Protein AF-A0A6A3AD98-F1 (afdb_monomer_lite)

Secondary structure (DSSP, 8-state):
---SSSSS-HHHHHHHHHHHHHHHHHHHHHHHHH-S-HHHHHHHHHHHHHHTTHHHHHH-STTS-HHHHHHHTTSHHHHHHHHHHHHHHHHHTT----TTTTTSBSSSSBHHHHHHHHHHHHHHHHHHHHHHHT-

Radius of gyration: 16.16 Å; chains: 1; bounding box: 40×38×44 Å

Organism: Hibiscus syriacus (NCBI:txid106335)

InterPro domains:
  IPR026082 ABC transporter A [PTHR19229] (4-134)

Sequence (135 aa):
MDNLFKYSDKTVVFVYFFVFGLSAIMLSFLISTFFTRAKTAVAVGTLSFLGAFFPYYTVNDEAVAMLLKVIASFLSPTAFALGSINFADYERAHVGLRWSNIWRGSSGVNFLVCLLMMLFDTLVYCVVGLYLDKS

Structure (mmCIF, N/CA/C/O backbone):
data_AF-A0A6A3AD98-F1
#
_entry.id   AF-A0A6A3AD98-F1
#
loop_
_atom_site.group_PDB
_atom_site.id
_atom_site.type_symbol
_atom_site.label_atom_id
_atom_site.label_alt_id
_atom_site.label_comp_id
_atom_site.label_asym_id
_atom_site.label_entity_id
_atom_site.label_seq_id
_atom_site.pdbx_PDB_ins_code
_atom_site.Cartn_x
_atom_site.Cartn_y
_atom_site.Cartn_z
_atom_site.occupancy
_atom_site.B_iso_or_equiv
_atom_site.auth_seq_id
_atom_site.auth_comp_id
_atom_site.auth_asym_id
_atom_site.auth_atom_id
_atom_site.pdbx_PDB_model_num
ATOM 1 N N . MET A 1 1 ? 9.988 23.366 -14.349 1.00 43.44 1 MET A N 1
ATOM 2 C CA . MET A 1 1 ? 9.257 22.651 -13.284 1.00 43.44 1 MET A CA 1
ATOM 3 C C . MET A 1 1 ? 9.374 21.175 -13.594 1.00 43.44 1 MET A C 1
ATOM 5 O O . MET A 1 1 ? 8.686 20.702 -14.491 1.00 43.44 1 MET A O 1
ATOM 9 N N . ASP A 1 2 ? 10.303 20.479 -12.948 1.00 59.94 2 ASP A N 1
ATOM 10 C CA . ASP A 1 2 ? 10.409 19.030 -13.099 1.00 59.94 2 ASP A CA 1
ATOM 11 C C . ASP A 1 2 ? 9.271 18.373 -12.319 1.00 59.94 2 ASP A C 1
ATOM 13 O O . ASP A 1 2 ? 9.109 18.593 -11.120 1.00 59.94 2 ASP A O 1
ATOM 17 N N . ASN A 1 3 ? 8.427 17.618 -13.021 1.00 70.00 3 ASN A N 1
ATOM 18 C CA . ASN A 1 3 ? 7.396 16.814 -12.379 1.00 70.00 3 ASN A CA 1
ATOM 19 C C . ASN A 1 3 ? 8.082 15.654 -11.649 1.00 70.00 3 ASN A C 1
ATOM 21 O O . ASN A 1 3 ? 8.832 14.911 -12.277 1.00 70.00 3 ASN A O 1
ATOM 25 N N . LEU A 1 4 ? 7.794 15.480 -10.353 1.00 71.38 4 LEU A N 1
ATOM 26 C CA . LEU A 1 4 ? 8.322 14.373 -9.538 1.00 71.38 4 LEU A CA 1
ATOM 27 C C . LEU A 1 4 ? 7.961 12.994 -10.128 1.00 71.38 4 LEU A C 1
ATOM 29 O O . LEU A 1 4 ? 8.717 12.041 -9.990 1.00 71.38 4 LEU A O 1
ATOM 33 N N . PHE A 1 5 ? 6.815 12.918 -10.812 1.00 76.94 5 PHE A N 1
ATOM 34 C CA . PHE A 1 5 ? 6.326 11.756 -11.554 1.00 76.94 5 PHE A CA 1
ATOM 35 C C . PHE A 1 5 ? 6.207 12.141 -13.031 1.00 76.94 5 PHE A C 1
ATOM 37 O O . PHE A 1 5 ? 5.143 12.553 -13.503 1.00 76.94 5 PHE A O 1
ATOM 44 N N . LYS A 1 6 ? 7.331 12.118 -13.742 1.00 80.25 6 LYS A N 1
ATOM 45 C CA . LYS A 1 6 ? 7.427 12.519 -15.148 1.00 80.25 6 LYS A CA 1
ATOM 46 C C . LYS A 1 6 ? 7.014 11.386 -16.086 1.00 80.25 6 LYS A C 1
ATOM 48 O O . LYS A 1 6 ? 6.401 11.664 -17.114 1.00 80.25 6 LYS A O 1
ATOM 53 N N . TYR A 1 7 ? 7.336 10.146 -15.729 1.00 84.75 7 TYR A N 1
ATOM 54 C CA . TYR A 1 7 ? 7.112 8.967 -16.570 1.00 84.75 7 TYR A CA 1
ATOM 55 C C . TYR A 1 7 ? 5.945 8.096 -16.085 1.00 84.75 7 TYR A C 1
ATOM 57 O O . TYR A 1 7 ? 5.383 7.326 -16.861 1.00 84.75 7 TYR A O 1
ATOM 65 N N . SER A 1 8 ? 5.561 8.220 -14.814 1.00 87.12 8 SER A N 1
ATOM 66 C CA . SER A 1 8 ? 4.493 7.415 -14.212 1.00 87.12 8 SER A CA 1
ATOM 67 C C . SER A 1 8 ? 3.074 7.901 -14.551 1.00 87.12 8 SER A C 1
ATOM 69 O O . SER A 1 8 ? 2.781 9.099 -14.553 1.00 87.12 8 SER A O 1
ATOM 71 N N . ASP A 1 9 ? 2.156 6.953 -14.770 1.00 90.00 9 ASP A N 1
ATOM 72 C CA . ASP A 1 9 ? 0.734 7.230 -14.988 1.00 90.00 9 ASP A CA 1
ATOM 73 C C . ASP A 1 9 ? 0.092 7.739 -13.684 1.00 90.00 9 ASP A C 1
ATOM 75 O O . ASP A 1 9 ? -0.001 7.026 -12.681 1.00 90.00 9 ASP A O 1
ATOM 79 N N . LYS A 1 10 ? -0.416 8.978 -13.707 1.00 87.94 10 LYS A N 1
ATOM 80 C CA . LYS A 1 10 ? -0.980 9.664 -12.525 1.00 87.94 10 LYS A CA 1
ATOM 81 C C . LYS A 1 10 ? -2.116 8.891 -11.852 1.00 87.94 10 LYS A C 1
ATOM 83 O O . LYS A 1 10 ? -2.297 8.999 -10.643 1.00 87.94 10 LYS A O 1
ATOM 88 N N . THR A 1 11 ? -2.877 8.112 -12.619 1.00 90.81 11 THR A N 1
ATOM 89 C CA . THR A 1 11 ? -3.966 7.281 -12.092 1.00 90.81 11 THR A CA 1
ATOM 90 C C . THR A 1 11 ? -3.443 6.136 -11.230 1.00 90.81 11 THR A C 1
ATOM 92 O O . THR A 1 11 ? -4.025 5.869 -10.184 1.00 90.81 11 THR A O 1
ATOM 95 N N . VAL A 1 12 ? -2.326 5.501 -11.607 1.00 89.62 12 VAL A N 1
ATOM 96 C CA . VAL A 1 12 ? -1.720 4.433 -10.797 1.00 89.62 12 VAL A CA 1
ATOM 97 C C . VAL A 1 12 ? -1.185 5.003 -9.490 1.00 89.62 12 VAL A C 1
ATOM 99 O O . VAL A 1 12 ? -1.431 4.442 -8.425 1.00 89.62 12 VAL A O 1
ATOM 102 N N . VAL A 1 13 ? -0.510 6.155 -9.572 1.00 90.19 13 VAL A N 1
ATOM 103 C CA . VAL A 1 13 ? -0.014 6.885 -8.399 1.00 90.19 13 VAL A CA 1
ATOM 104 C C . VAL A 1 13 ? -1.173 7.213 -7.459 1.00 90.19 13 VAL A C 1
ATOM 106 O O . VAL A 1 13 ? -1.108 6.907 -6.273 1.00 90.19 13 VAL A O 1
ATOM 109 N N . PHE A 1 14 ? -2.267 7.766 -7.985 1.00 91.38 14 PHE A N 1
ATOM 110 C CA . PHE A 1 14 ? -3.445 8.072 -7.180 1.00 91.38 14 PHE A CA 1
ATOM 111 C C . PHE A 1 14 ? -4.011 6.831 -6.479 1.00 91.38 14 PHE A C 1
ATOM 113 O O . PHE A 1 14 ? -4.207 6.867 -5.268 1.00 91.38 14 PHE A O 1
ATOM 120 N N . VAL A 1 15 ? -4.225 5.727 -7.206 1.00 92.75 15 VAL A N 1
ATOM 121 C CA . VAL A 1 15 ? -4.750 4.482 -6.617 1.00 92.75 15 VAL A CA 1
ATOM 122 C C . VAL A 1 15 ? -3.821 3.955 -5.527 1.00 92.75 15 VAL A C 1
ATOM 124 O O . VAL A 1 15 ? -4.294 3.540 -4.474 1.00 92.75 15 VAL A O 1
ATOM 127 N N . TYR A 1 16 ? -2.510 4.016 -5.743 1.00 90.81 16 TYR A N 1
ATOM 128 C CA . TYR A 1 16 ? -1.520 3.564 -4.775 1.00 90.81 16 TYR A CA 1
ATOM 129 C C . TYR A 1 16 ? -1.614 4.313 -3.436 1.00 90.81 16 TYR A C 1
ATOM 131 O O . TYR A 1 16 ? -1.767 3.688 -2.386 1.00 90.81 16 TYR A O 1
ATOM 139 N N . PHE A 1 17 ? -1.603 5.650 -3.470 1.00 91.12 17 PHE A N 1
ATOM 140 C CA . PHE A 1 17 ? -1.756 6.467 -2.261 1.00 91.12 17 PHE A CA 1
ATOM 141 C C . PHE A 1 17 ? -3.158 6.353 -1.649 1.00 91.12 17 PHE A C 1
ATOM 143 O O . PHE A 1 17 ? -3.296 6.362 -0.427 1.00 91.12 17 PHE A O 1
ATOM 150 N N . PHE A 1 18 ? -4.194 6.221 -2.480 1.00 93.88 18 PHE A N 1
ATOM 151 C CA . PHE A 1 18 ? -5.573 6.074 -2.023 1.00 93.88 18 PHE A CA 1
ATOM 152 C C . PHE A 1 18 ? -5.784 4.772 -1.242 1.00 93.88 18 PHE A C 1
ATOM 154 O O . PHE A 1 18 ? -6.330 4.807 -0.142 1.00 93.88 18 PHE A O 1
ATOM 161 N N . VAL A 1 19 ? -5.310 3.637 -1.768 1.00 92.50 19 VAL A N 1
ATOM 162 C CA . VAL A 1 19 ? -5.405 2.333 -1.089 1.00 92.50 19 VAL A CA 1
ATOM 163 C C . VAL A 1 19 ? -4.596 2.339 0.205 1.00 92.50 19 VAL A C 1
ATOM 165 O O . VAL A 1 19 ? -5.086 1.868 1.229 1.00 92.50 19 VAL A O 1
ATOM 168 N N . PHE A 1 20 ? -3.402 2.936 0.198 1.00 90.88 20 PHE A N 1
ATOM 169 C CA . PHE A 1 20 ? -2.614 3.093 1.418 1.00 90.88 20 PHE A CA 1
ATOM 170 C C . PHE A 1 20 ? -3.363 3.905 2.488 1.00 90.88 20 PHE A C 1
ATOM 172 O O . PHE A 1 20 ? -3.478 3.460 3.631 1.00 90.88 20 PHE A O 1
ATOM 179 N N . GLY A 1 21 ? -3.942 5.050 2.111 1.00 90.50 21 GLY A N 1
ATOM 180 C CA . GLY A 1 21 ? -4.756 5.867 3.014 1.00 90.50 21 GLY A CA 1
ATOM 181 C C . GLY A 1 21 ? -5.983 5.121 3.545 1.00 90.50 21 GLY A C 1
ATOM 182 O O . GLY A 1 21 ? -6.273 5.186 4.739 1.00 90.50 21 GLY A O 1
ATOM 183 N N . LEU A 1 22 ? -6.665 4.358 2.688 1.00 92.31 22 LEU A N 1
ATOM 184 C CA . LEU A 1 22 ? -7.808 3.538 3.084 1.00 92.31 22 LEU A CA 1
ATOM 185 C C . LEU A 1 22 ? -7.406 2.464 4.106 1.00 92.31 22 LEU A C 1
ATOM 187 O O . LEU A 1 22 ? -8.088 2.310 5.120 1.00 92.31 22 LEU A O 1
ATOM 191 N N . SER A 1 23 ? -6.271 1.789 3.898 1.00 91.31 23 SER A N 1
ATOM 192 C CA . SER A 1 23 ? -5.741 0.810 4.855 1.00 91.31 23 SER A CA 1
ATOM 193 C C . SER A 1 23 ? -5.447 1.445 6.219 1.00 91.31 23 SER A C 1
ATOM 195 O O . SER A 1 23 ? -5.780 0.867 7.252 1.00 91.31 23 SER A O 1
ATOM 197 N N . ALA A 1 24 ? -4.894 2.665 6.237 1.00 88.12 24 ALA A N 1
ATOM 198 C CA . ALA A 1 24 ? -4.534 3.369 7.461 1.00 88.12 24 ALA A CA 1
ATOM 199 C C . ALA A 1 24 ? -5.780 3.790 8.255 1.00 88.12 24 ALA A C 1
ATOM 201 O O . ALA A 1 24 ? -5.803 3.690 9.485 1.00 88.12 24 ALA A O 1
ATOM 202 N N . ILE A 1 25 ? -6.842 4.206 7.556 1.00 89.69 25 ILE A N 1
ATOM 203 C CA . ILE A 1 25 ? -8.146 4.494 8.167 1.00 89.69 25 ILE A CA 1
ATOM 204 C C . ILE A 1 25 ? -8.743 3.215 8.766 1.00 89.69 25 ILE A C 1
ATOM 206 O O . ILE A 1 25 ? -9.183 3.241 9.914 1.00 89.69 25 ILE A O 1
ATOM 210 N N . MET A 1 26 ? -8.715 2.091 8.041 1.00 89.88 26 MET A N 1
ATOM 211 C CA . MET A 1 26 ? -9.254 0.819 8.545 1.00 89.88 26 MET A CA 1
ATOM 212 C C . MET A 1 26 ? -8.445 0.260 9.716 1.00 89.88 26 MET A C 1
ATOM 214 O O . MET A 1 26 ? -9.031 -0.252 10.666 1.00 89.88 26 MET A O 1
ATOM 218 N N . LEU A 1 27 ? -7.120 0.416 9.707 1.00 87.12 27 LEU A N 1
ATOM 219 C CA . LEU A 1 27 ? -6.271 0.082 10.851 1.00 87.12 27 LEU A CA 1
ATOM 220 C C . LEU A 1 27 ? -6.630 0.943 12.070 1.00 87.12 27 LEU A C 1
ATOM 222 O O . LEU A 1 27 ? -6.733 0.437 13.183 1.00 87.12 27 LEU A O 1
ATOM 226 N N . SER A 1 28 ? -6.860 2.241 11.861 1.00 86.62 28 SER A N 1
ATOM 227 C 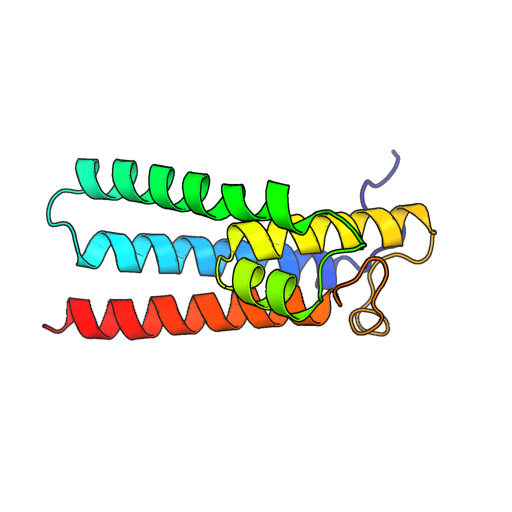CA . SER A 1 28 ? -7.264 3.161 12.931 1.00 86.62 28 SER A CA 1
ATOM 228 C C . SER A 1 28 ? -8.638 2.797 13.499 1.00 86.62 28 SER A C 1
ATOM 230 O O . SER A 1 28 ? -8.821 2.817 14.716 1.00 86.62 28 SER A O 1
ATOM 232 N N . PHE A 1 29 ? -9.583 2.415 12.634 1.00 86.88 29 PHE A N 1
ATOM 233 C CA . PHE A 1 29 ? -10.892 1.899 13.032 1.00 86.88 29 PHE A CA 1
ATOM 234 C C . PHE A 1 29 ? -10.757 0.614 13.858 1.00 86.88 29 PHE A C 1
ATOM 236 O O . PHE A 1 29 ? -11.265 0.565 14.974 1.00 86.88 29 PHE A O 1
ATOM 243 N N . LEU A 1 30 ? -9.994 -0.369 13.370 1.00 87.25 30 LEU A N 1
ATOM 244 C CA . LEU A 1 30 ? -9.718 -1.620 14.079 1.00 87.25 30 LEU A CA 1
ATOM 245 C C . LEU A 1 30 ? -9.110 -1.372 15.466 1.00 87.25 30 LEU A C 1
ATOM 247 O O . LEU A 1 30 ? -9.513 -1.985 16.445 1.00 87.25 30 LEU A O 1
ATOM 251 N N . ILE A 1 31 ? -8.140 -0.465 15.585 1.00 86.56 31 ILE A N 1
ATOM 252 C CA . ILE A 1 31 ? -7.540 -0.150 16.888 1.00 86.56 31 ILE A CA 1
ATOM 253 C C . ILE A 1 31 ? -8.570 0.528 17.796 1.00 86.56 31 ILE A C 1
ATOM 255 O O . ILE A 1 31 ? -8.632 0.224 18.986 1.00 86.56 31 ILE A O 1
ATOM 259 N N . SER A 1 32 ? -9.423 1.396 17.250 1.00 86.12 32 SER A N 1
ATOM 260 C CA . SER A 1 32 ? -10.484 2.044 18.020 1.00 86.12 32 SER A CA 1
ATOM 261 C C . SER A 1 32 ? -11.487 1.051 18.619 1.00 86.12 32 SER A C 1
ATOM 263 O O . SER A 1 32 ? -11.990 1.329 19.704 1.00 86.12 32 SER A O 1
ATOM 265 N N . THR A 1 33 ? -11.759 -0.097 17.984 1.00 87.12 33 THR A N 1
ATOM 266 C CA . THR A 1 33 ? -12.698 -1.097 18.536 1.00 87.12 33 THR A CA 1
ATOM 267 C C . THR A 1 33 ? -12.139 -1.823 19.764 1.00 87.12 33 THR A C 1
ATOM 269 O O . THR A 1 33 ? -12.904 -2.307 20.590 1.00 87.12 33 T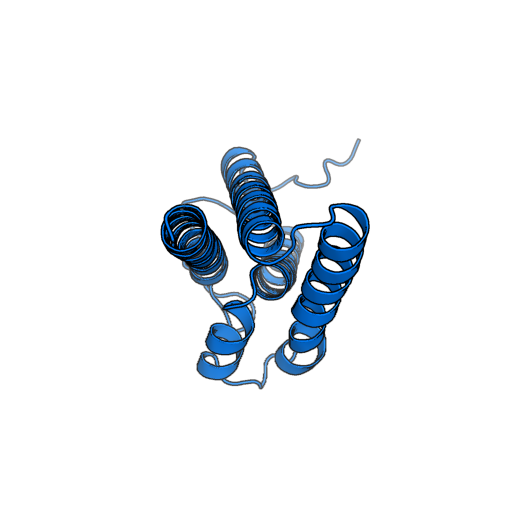HR A O 1
ATOM 272 N N . PHE A 1 34 ? -10.814 -1.872 19.945 1.00 82.31 34 PHE A N 1
ATOM 273 C CA . PHE A 1 34 ? -10.187 -2.490 21.124 1.00 82.31 34 PHE A CA 1
ATOM 274 C C . PHE A 1 34 ? -10.073 -1.554 22.336 1.00 82.31 34 PHE A C 1
ATOM 276 O O . PHE A 1 34 ? -9.891 -2.022 23.461 1.00 82.31 34 PHE A O 1
ATOM 283 N N . PHE A 1 35 ? -10.139 -0.234 22.134 1.00 83.25 35 PHE A N 1
ATOM 284 C CA . PHE A 1 35 ? -9.863 0.746 23.184 1.00 83.25 35 PHE A CA 1
ATOM 285 C C . PHE A 1 35 ? -11.043 1.692 23.406 1.00 83.25 35 PHE A C 1
ATOM 287 O O . PHE A 1 35 ? -11.387 2.509 22.562 1.00 83.25 35 PHE A O 1
ATOM 294 N N . THR A 1 36 ? -11.572 1.704 24.629 1.00 75.94 36 THR A N 1
ATOM 295 C CA . THR A 1 36 ? -12.632 2.638 25.054 1.00 75.94 36 THR A CA 1
ATOM 296 C C . THR A 1 36 ? -12.160 4.087 25.208 1.00 75.94 36 THR A C 1
ATOM 298 O O . THR A 1 36 ? -12.970 5.013 25.255 1.00 75.94 36 THR A O 1
ATOM 301 N N . ARG A 1 37 ? -10.846 4.322 25.320 1.00 81.06 37 ARG A N 1
ATOM 302 C CA . ARG A 1 37 ? -10.258 5.659 25.482 1.00 81.06 37 ARG A CA 1
ATOM 303 C C . ARG A 1 37 ? -9.538 6.079 24.199 1.00 81.06 37 ARG A C 1
ATOM 305 O O . ARG A 1 37 ? -8.502 5.524 23.847 1.00 81.06 37 ARG A O 1
ATOM 312 N N . ALA A 1 38 ? -10.004 7.157 23.567 1.00 80.81 38 ALA A N 1
ATOM 313 C CA . ALA A 1 38 ? -9.400 7.688 22.338 1.00 80.81 38 ALA A CA 1
ATOM 314 C C . ALA A 1 38 ? -7.896 8.010 22.477 1.00 80.81 38 ALA A C 1
ATOM 316 O O . ALA A 1 38 ? -7.111 7.725 21.580 1.00 80.81 38 ALA A O 1
ATOM 317 N N . LYS A 1 39 ? -7.463 8.548 23.629 1.00 81.44 39 LYS A N 1
ATOM 318 C CA . LYS A 1 39 ? -6.047 8.891 23.867 1.00 81.44 39 LYS A CA 1
ATOM 319 C C . LYS A 1 39 ? -5.119 7.671 23.819 1.00 81.44 39 LYS A C 1
ATOM 321 O O . LYS A 1 39 ? -4.012 7.783 23.304 1.00 81.44 39 LYS A O 1
ATOM 326 N N . THR A 1 40 ? -5.556 6.517 24.331 1.00 82.88 40 THR A N 1
ATOM 327 C CA . THR A 1 40 ? -4.760 5.280 24.268 1.00 82.88 40 THR A CA 1
ATOM 328 C C . THR A 1 40 ? -4.805 4.671 22.872 1.00 82.88 40 THR A C 1
ATOM 330 O O . THR A 1 40 ? -3.766 4.246 22.381 1.00 82.88 40 THR A O 1
ATOM 333 N N . ALA A 1 41 ? -5.961 4.710 22.199 1.00 82.06 41 ALA A N 1
ATOM 334 C CA . ALA A 1 41 ? -6.105 4.224 20.825 1.00 82.06 41 ALA A CA 1
ATOM 335 C C . ALA A 1 41 ? -5.162 4.956 19.853 1.00 82.06 41 ALA A C 1
ATOM 337 O O . ALA A 1 41 ? -4.493 4.320 19.047 1.00 82.06 41 ALA A O 1
ATOM 338 N N . VAL A 1 42 ? -5.039 6.282 19.978 1.00 81.62 42 VAL A N 1
ATOM 339 C CA . VAL A 1 42 ? -4.134 7.091 19.141 1.00 81.62 42 VAL A CA 1
ATOM 340 C C . VAL A 1 42 ? -2.662 6.764 19.412 1.00 81.62 42 VAL A C 1
ATOM 342 O O . VAL A 1 42 ? -1.883 6.612 18.469 1.00 81.62 42 VAL A O 1
ATOM 345 N N . ALA A 1 43 ? -2.268 6.626 20.683 1.00 86.19 43 ALA A N 1
ATOM 346 C CA . ALA A 1 43 ? -0.896 6.263 21.040 1.00 86.19 43 ALA A CA 1
ATOM 347 C C . ALA A 1 43 ? -0.522 4.873 20.496 1.00 86.19 43 ALA A C 1
ATOM 349 O O . ALA A 1 43 ? 0.531 4.713 19.879 1.00 86.19 43 ALA A O 1
ATOM 350 N N . VAL A 1 44 ? -1.414 3.891 20.663 1.00 84.38 44 VAL A N 1
ATOM 351 C CA . VAL A 1 44 ? -1.218 2.529 20.152 1.00 84.38 44 VAL A CA 1
ATOM 352 C C . VAL A 1 44 ? -1.239 2.510 18.627 1.00 84.38 44 VAL A C 1
ATOM 354 O O . VAL A 1 44 ? -0.354 1.909 18.040 1.00 84.38 44 VAL A O 1
ATOM 357 N N . GLY A 1 45 ? -2.151 3.231 17.972 1.00 82.75 45 GLY A N 1
ATOM 358 C CA . GLY A 1 45 ? -2.186 3.352 16.511 1.00 82.75 45 GLY A CA 1
ATOM 359 C C . GLY A 1 45 ? -0.897 3.910 15.923 1.00 82.75 45 GLY A C 1
ATOM 360 O O . GLY A 1 45 ? -0.368 3.366 14.955 1.00 82.75 45 GLY A O 1
ATOM 361 N N . THR A 1 46 ? -0.335 4.934 16.564 1.00 82.81 46 THR A N 1
ATOM 362 C CA . THR A 1 46 ? 0.948 5.514 16.152 1.00 82.81 46 THR A CA 1
ATOM 363 C C . THR A 1 46 ? 2.093 4.514 16.334 1.00 82.81 46 THR A C 1
ATOM 365 O O . THR A 1 46 ? 2.907 4.341 15.428 1.00 82.81 46 THR A O 1
ATOM 368 N N . LEU A 1 47 ? 2.141 3.807 17.470 1.00 85.12 47 LEU A N 1
ATOM 369 C CA . LEU A 1 47 ? 3.148 2.772 17.734 1.00 85.12 47 LEU A CA 1
ATOM 370 C C . LEU A 1 47 ? 3.018 1.572 16.789 1.00 85.12 47 LEU A C 1
ATOM 372 O O . LEU A 1 47 ? 4.031 1.079 16.303 1.00 85.12 47 LEU A O 1
ATOM 376 N N . SER A 1 48 ? 1.797 1.126 16.495 1.00 81.94 48 SER A N 1
ATOM 377 C CA . SER A 1 48 ? 1.522 0.053 15.541 1.00 81.94 48 SER A CA 1
ATOM 378 C C . SER A 1 48 ? 1.972 0.436 14.138 1.00 81.94 48 SER A C 1
ATOM 380 O O . SER A 1 48 ? 2.616 -0.375 13.483 1.00 81.94 48 SER A O 1
ATOM 382 N N . PHE A 1 49 ? 1.713 1.668 13.692 1.00 80.38 49 PHE A N 1
ATOM 383 C CA . PHE A 1 49 ? 2.198 2.154 12.400 1.00 80.38 49 PHE A CA 1
ATOM 384 C C . PHE A 1 49 ? 3.733 2.201 12.343 1.00 80.38 49 PHE A C 1
ATOM 386 O O . PHE A 1 49 ? 4.330 1.752 11.366 1.00 80.38 49 PHE A O 1
ATOM 393 N N . LEU A 1 50 ? 4.380 2.681 13.413 1.00 81.25 50 LEU A N 1
ATOM 394 C CA . LEU A 1 50 ? 5.841 2.738 13.506 1.00 81.25 50 LEU A CA 1
ATOM 395 C C . LEU A 1 50 ? 6.466 1.335 13.519 1.00 81.25 50 LEU A C 1
ATOM 397 O O . LEU A 1 50 ? 7.407 1.056 12.778 1.00 81.25 50 LEU A O 1
ATOM 401 N N . GLY A 1 51 ? 5.915 0.432 14.332 1.00 79.44 51 GLY A N 1
ATOM 402 C CA . GLY A 1 51 ? 6.320 -0.970 14.388 1.00 79.44 51 GLY A CA 1
ATOM 403 C C . GLY A 1 51 ? 6.081 -1.673 13.057 1.00 79.44 51 GLY A C 1
ATOM 404 O O . GLY A 1 51 ? 6.894 -2.490 12.638 1.00 79.44 51 GLY A O 1
ATOM 405 N N . ALA A 1 52 ? 5.029 -1.287 12.339 1.00 77.62 52 ALA A N 1
ATOM 406 C CA . ALA A 1 52 ? 4.735 -1.826 11.028 1.00 77.62 52 ALA A CA 1
ATOM 407 C C . ALA A 1 52 ? 5.665 -1.335 9.914 1.00 77.62 52 ALA A C 1
ATOM 409 O O . ALA A 1 52 ? 5.655 -1.903 8.823 1.00 77.62 52 ALA A O 1
ATOM 410 N N . PHE A 1 53 ? 6.484 -0.319 10.187 1.00 76.31 53 PHE A N 1
ATOM 411 C CA . PHE A 1 53 ? 7.547 0.147 9.304 1.00 76.31 53 PHE A CA 1
ATOM 412 C C . PHE A 1 53 ? 8.884 -0.566 9.565 1.00 76.31 53 PHE A C 1
ATOM 414 O O . PHE A 1 53 ? 9.718 -0.642 8.675 1.00 76.31 53 PHE A O 1
ATOM 421 N N . PHE A 1 54 ? 9.109 -1.138 10.752 1.00 75.81 54 PHE A N 1
ATOM 422 C CA . PHE A 1 54 ? 10.370 -1.822 11.075 1.00 75.81 54 PHE A CA 1
ATOM 423 C C . PHE A 1 54 ? 10.747 -2.977 10.128 1.00 75.81 54 PHE A C 1
ATOM 425 O O . PHE A 1 54 ? 11.918 -3.043 9.744 1.00 75.81 54 PHE A O 1
ATOM 432 N N . PRO A 1 55 ? 9.816 -3.866 9.717 1.00 74.38 55 PRO A N 1
ATOM 433 C CA . PRO A 1 55 ? 10.135 -4.976 8.821 1.00 74.38 55 PRO A CA 1
ATOM 434 C C . PRO A 1 55 ? 10.745 -4.520 7.497 1.00 74.38 55 PRO A C 1
ATOM 436 O O . PRO A 1 55 ? 11.580 -5.223 6.939 1.00 74.38 55 PRO A O 1
ATOM 439 N N . TYR A 1 56 ? 10.413 -3.319 7.018 1.00 71.44 56 TYR A N 1
ATOM 440 C CA . TYR A 1 56 ? 11.027 -2.756 5.819 1.00 71.44 56 TYR A CA 1
ATOM 441 C C . TYR A 1 56 ? 12.562 -2.744 5.880 1.00 71.44 56 TYR A C 1
ATOM 443 O O . TYR A 1 56 ? 13.196 -3.091 4.887 1.00 71.44 56 TYR A O 1
ATOM 451 N N . TYR A 1 57 ? 13.171 -2.419 7.026 1.00 73.06 57 TYR A N 1
ATOM 452 C CA . TYR A 1 57 ? 14.634 -2.381 7.155 1.00 73.06 57 TYR A CA 1
ATOM 453 C C . TYR A 1 57 ? 15.290 -3.758 7.022 1.00 73.06 57 TYR A C 1
ATOM 455 O O . TYR A 1 57 ? 16.450 -3.838 6.628 1.00 73.06 57 TYR A O 1
ATOM 463 N N . THR A 1 58 ? 14.569 -4.836 7.335 1.00 69.06 58 THR A N 1
ATOM 464 C CA . THR A 1 58 ? 15.103 -6.202 7.258 1.00 69.06 58 THR A CA 1
ATOM 465 C C . THR A 1 58 ? 14.853 -6.854 5.903 1.00 69.06 58 THR A C 1
ATOM 467 O O . THR A 1 58 ? 15.644 -7.696 5.488 1.00 69.06 58 THR A O 1
ATOM 470 N N . VAL A 1 59 ? 13.785 -6.468 5.194 1.00 70.50 59 VAL A N 1
ATOM 471 C CA . VAL A 1 59 ? 13.420 -7.059 3.894 1.00 70.50 59 VAL A CA 1
ATOM 472 C C . VAL A 1 59 ? 13.763 -6.188 2.682 1.00 70.50 59 VAL A C 1
ATOM 474 O O . VAL A 1 59 ? 13.432 -6.558 1.557 1.00 70.50 59 VAL A O 1
ATOM 477 N N . ASN A 1 60 ? 14.418 -5.044 2.897 1.00 67.44 60 ASN A N 1
ATOM 478 C CA . ASN A 1 60 ? 14.851 -4.139 1.831 1.00 67.44 60 ASN A CA 1
ATOM 479 C C . ASN A 1 60 ? 15.829 -4.794 0.849 1.00 67.44 60 ASN A C 1
ATOM 481 O O . ASN A 1 60 ? 15.806 -4.494 -0.339 1.00 67.44 60 ASN A O 1
ATOM 485 N N . ASP A 1 61 ? 16.671 -5.691 1.358 1.00 71.56 61 ASP A N 1
ATOM 486 C CA . ASP A 1 61 ? 17.765 -6.287 0.605 1.00 71.56 61 ASP A CA 1
ATOM 487 C C . ASP A 1 61 ? 17.242 -7.155 -0.556 1.00 71.56 61 ASP A C 1
ATOM 489 O O . ASP A 1 61 ? 16.272 -7.917 -0.430 1.00 71.56 61 ASP A O 1
ATOM 493 N N . GLU A 1 62 ? 17.866 -7.032 -1.726 1.00 64.69 62 GLU A N 1
ATOM 494 C CA . GLU A 1 62 ? 17.497 -7.770 -2.936 1.00 64.69 62 GLU A CA 1
ATOM 495 C C . GLU A 1 62 ? 17.676 -9.282 -2.760 1.00 64.69 62 GLU A C 1
ATOM 497 O O . GLU A 1 62 ? 16.898 -10.052 -3.326 1.00 64.69 62 GLU A O 1
ATOM 502 N N . ALA A 1 63 ? 18.619 -9.701 -1.907 1.00 64.06 63 ALA A N 1
ATOM 503 C CA . ALA A 1 63 ? 18.909 -11.105 -1.618 1.00 64.06 63 ALA A CA 1
ATOM 504 C C . ALA A 1 63 ? 17.823 -11.816 -0.783 1.00 64.06 63 ALA A C 1
ATOM 506 O O . ALA A 1 63 ? 17.830 -13.044 -0.667 1.00 64.06 63 ALA A O 1
ATOM 507 N N . VAL A 1 64 ? 16.884 -11.073 -0.186 1.00 68.31 64 VAL A N 1
ATOM 508 C CA . VAL A 1 64 ? 15.835 -11.646 0.667 1.00 68.31 64 VAL A CA 1
ATOM 509 C C . VAL A 1 64 ? 14.755 -12.316 -0.183 1.00 68.31 64 VAL A C 1
ATOM 511 O O . VAL A 1 64 ? 14.221 -11.731 -1.127 1.00 68.31 64 VAL A O 1
ATOM 514 N N . ALA A 1 65 ? 14.392 -13.547 0.189 1.00 70.12 65 ALA A N 1
ATOM 515 C CA . ALA A 1 65 ? 13.392 -14.339 -0.516 1.00 70.12 65 ALA A CA 1
ATOM 516 C C . ALA A 1 65 ? 12.051 -13.596 -0.652 1.00 70.12 65 ALA A C 1
ATOM 518 O O . ALA A 1 65 ? 11.543 -13.014 0.310 1.00 70.12 65 ALA A O 1
ATOM 519 N N . MET A 1 66 ? 11.429 -13.702 -1.831 1.00 66.31 66 MET A N 1
ATOM 520 C CA . MET A 1 66 ? 10.133 -13.080 -2.135 1.00 66.31 66 MET A CA 1
ATOM 521 C C . MET A 1 66 ? 9.059 -13.433 -1.095 1.00 66.31 66 MET A C 1
ATOM 523 O O . MET A 1 66 ? 8.253 -12.583 -0.737 1.00 66.31 66 MET A O 1
ATOM 527 N N . LEU A 1 67 ? 9.092 -14.651 -0.542 1.00 64.19 67 LEU A N 1
ATOM 528 C CA . LEU A 1 67 ? 8.178 -15.082 0.516 1.00 64.19 67 LEU A CA 1
ATOM 529 C C . LEU A 1 67 ? 8.309 -14.230 1.792 1.00 64.19 67 LEU A C 1
ATOM 531 O O . LEU A 1 67 ? 7.297 -13.819 2.349 1.00 64.19 67 LEU A O 1
ATOM 535 N N . LEU A 1 68 ? 9.534 -13.913 2.234 1.00 66.56 68 LEU A N 1
ATOM 536 C CA . LEU A 1 68 ? 9.749 -13.044 3.399 1.00 66.56 68 LEU A CA 1
ATOM 537 C C . LEU A 1 68 ? 9.268 -11.619 3.119 1.00 66.56 68 LEU A C 1
ATOM 539 O O . LEU A 1 68 ? 8.664 -11.000 3.991 1.00 66.56 68 LEU A O 1
ATOM 543 N N . LYS A 1 69 ? 9.480 -11.120 1.896 1.00 69.31 69 LYS A N 1
ATOM 544 C CA . LYS A 1 69 ? 8.982 -9.802 1.483 1.00 69.31 69 LYS A CA 1
ATOM 545 C C . LYS A 1 69 ? 7.451 -9.759 1.465 1.00 69.31 69 LYS A C 1
ATOM 547 O O . LYS A 1 69 ? 6.873 -8.765 1.894 1.00 69.31 69 LYS A O 1
ATOM 552 N N . VAL A 1 70 ? 6.790 -10.839 1.039 1.00 65.94 70 VAL A N 1
ATOM 553 C CA . VAL A 1 70 ? 5.322 -10.976 1.068 1.00 65.94 70 VAL A CA 1
ATOM 554 C C . VAL A 1 70 ? 4.797 -11.037 2.503 1.00 65.94 70 VAL A C 1
ATOM 556 O O . VAL A 1 70 ? 3.851 -10.325 2.825 1.00 65.94 70 VAL A O 1
ATOM 559 N N . ILE A 1 71 ? 5.436 -11.814 3.384 1.00 68.75 71 ILE A N 1
ATOM 560 C CA . ILE A 1 71 ? 5.049 -11.899 4.803 1.00 68.75 71 ILE A CA 1
ATOM 561 C C . ILE A 1 71 ? 5.229 -10.541 5.494 1.00 68.75 71 ILE A C 1
ATOM 563 O O . ILE A 1 71 ? 4.342 -10.093 6.212 1.00 68.75 71 ILE A O 1
ATOM 567 N N . ALA A 1 72 ? 6.339 -9.847 5.237 1.00 69.38 72 ALA A N 1
ATOM 568 C CA . ALA A 1 72 ? 6.566 -8.503 5.762 1.00 69.38 72 ALA A CA 1
ATOM 569 C C . ALA A 1 72 ? 5.586 -7.470 5.174 1.00 69.38 72 ALA A C 1
ATOM 571 O O . ALA A 1 72 ? 5.214 -6.519 5.855 1.00 69.38 72 ALA A O 1
ATOM 572 N N . SER A 1 73 ? 5.114 -7.681 3.941 1.00 67.81 73 SER A N 1
ATOM 573 C CA . SER A 1 73 ? 4.101 -6.838 3.292 1.00 67.81 73 SER A CA 1
ATOM 574 C C . SER A 1 73 ? 2.690 -7.012 3.864 1.00 67.81 73 SER A C 1
ATOM 576 O O . SER A 1 73 ? 1.832 -6.208 3.530 1.00 67.81 73 SER A O 1
ATOM 578 N N . PHE A 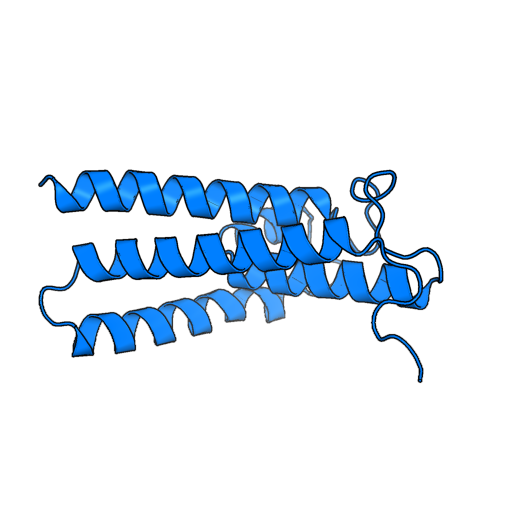1 74 ? 2.442 -7.990 4.747 1.00 65.06 74 PHE A N 1
ATOM 579 C CA . PHE A 1 74 ? 1.183 -8.099 5.514 1.00 65.06 74 PHE A CA 1
ATOM 580 C C . PHE A 1 74 ? 0.948 -6.897 6.445 1.00 65.06 74 PHE A C 1
ATOM 582 O O . PHE A 1 74 ? -0.120 -6.701 7.019 1.00 65.06 74 PHE A O 1
ATOM 589 N N . LEU A 1 75 ? 1.991 -6.097 6.651 1.00 77.50 75 LEU A N 1
ATOM 590 C CA . LEU A 1 75 ? 1.895 -4.789 7.262 1.00 77.50 75 LEU A CA 1
ATOM 591 C C . LEU A 1 75 ? 1.846 -3.747 6.146 1.00 77.50 75 LEU A C 1
ATOM 593 O O . LEU A 1 75 ? 2.869 -3.455 5.517 1.00 77.50 75 LEU A O 1
ATOM 597 N N . SER A 1 76 ? 0.678 -3.133 5.947 1.00 81.69 76 SER A N 1
ATOM 598 C CA . SER A 1 76 ? 0.474 -2.126 4.902 1.00 81.69 76 SER A CA 1
ATOM 599 C C . SER A 1 76 ? 1.544 -1.015 4.838 1.00 81.69 76 SER A C 1
ATOM 601 O O . SER A 1 76 ? 1.888 -0.623 3.719 1.00 81.69 76 SER A O 1
AT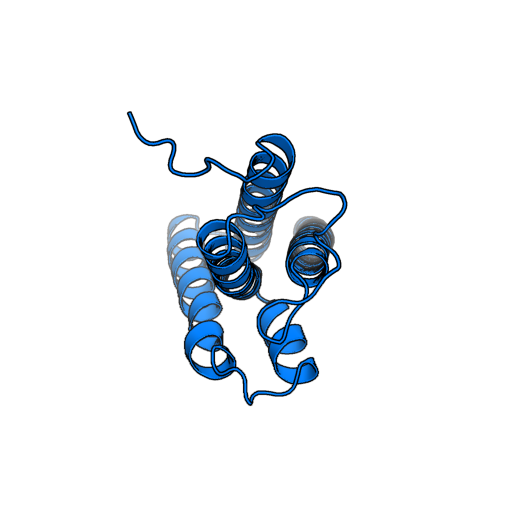OM 603 N N . PRO A 1 77 ? 2.130 -0.513 5.949 1.00 84.00 77 PRO A N 1
ATOM 604 C CA . PRO A 1 77 ? 3.245 0.441 5.894 1.00 84.00 77 PRO A CA 1
ATOM 605 C C . PRO A 1 77 ? 4.531 -0.134 5.282 1.00 84.00 77 PRO A C 1
ATOM 607 O O . PRO A 1 77 ? 5.227 0.571 4.552 1.00 84.00 77 PRO A O 1
ATOM 610 N N . THR A 1 78 ? 4.832 -1.415 5.516 1.00 82.81 78 THR A N 1
ATOM 611 C CA . THR A 1 78 ? 5.969 -2.101 4.880 1.00 82.81 78 THR A CA 1
ATOM 612 C C . THR A 1 78 ? 5.699 -2.354 3.395 1.00 82.81 78 THR A C 1
ATOM 614 O O . THR A 1 78 ? 6.579 -2.100 2.570 1.00 82.81 78 THR A O 1
ATOM 617 N N . ALA A 1 79 ? 4.482 -2.775 3.025 1.00 85.00 79 ALA A N 1
ATOM 618 C CA . ALA A 1 79 ? 4.096 -2.933 1.618 1.00 85.00 79 ALA A CA 1
ATOM 619 C C . ALA A 1 79 ? 4.212 -1.612 0.840 1.00 85.00 79 ALA A C 1
ATOM 621 O O . ALA A 1 79 ? 4.726 -1.592 -0.280 1.00 85.00 79 ALA A O 1
ATOM 622 N N . PHE A 1 80 ? 3.795 -0.503 1.456 1.00 87.38 80 PHE A N 1
ATOM 623 C CA . PHE A 1 80 ? 3.947 0.838 0.896 1.00 87.38 80 PHE A CA 1
ATOM 624 C C . PHE A 1 80 ? 5.420 1.274 0.798 1.00 87.38 80 PHE A C 1
ATOM 626 O O . PHE A 1 80 ? 5.841 1.913 -0.167 1.00 87.38 80 PHE A O 1
ATOM 633 N N . ALA A 1 81 ? 6.260 0.927 1.768 1.00 86.38 81 ALA A N 1
ATOM 634 C CA . ALA A 1 81 ? 7.679 1.260 1.694 1.00 86.38 81 ALA A CA 1
ATOM 635 C C . ALA A 1 81 ? 8.379 0.499 0.545 1.00 86.38 81 ALA A C 1
ATOM 637 O O . ALA A 1 81 ? 9.064 1.109 -0.278 1.00 86.38 81 ALA A O 1
ATOM 638 N N . LEU A 1 82 ? 8.124 -0.808 0.411 1.00 83.75 82 LEU A N 1
ATOM 639 C CA . LEU A 1 82 ? 8.649 -1.640 -0.683 1.00 83.75 82 LEU A CA 1
ATOM 640 C C . LEU A 1 82 ? 8.105 -1.225 -2.061 1.00 83.75 82 LEU A C 1
ATOM 642 O O . LEU A 1 82 ? 8.853 -1.171 -3.040 1.00 83.75 82 LEU A O 1
ATOM 646 N N . GLY A 1 83 ? 6.813 -0.896 -2.146 1.00 86.94 83 GLY A N 1
ATOM 647 C CA . GLY A 1 83 ? 6.194 -0.385 -3.369 1.00 86.94 83 GLY A CA 1
ATOM 648 C C . GLY A 1 83 ? 6.810 0.941 -3.820 1.00 86.94 83 GLY A C 1
ATOM 649 O O . GLY A 1 83 ? 7.010 1.143 -5.017 1.00 86.94 83 GLY A O 1
ATOM 650 N N . SER A 1 84 ? 7.191 1.803 -2.872 1.00 87.06 84 SER A N 1
ATOM 651 C CA . SER A 1 84 ? 7.821 3.099 -3.150 1.00 87.06 84 SER A CA 1
ATOM 652 C C . SER A 1 84 ? 9.248 2.969 -3.692 1.00 87.06 84 SER A C 1
ATOM 654 O O . SER A 1 84 ? 9.652 3.787 -4.516 1.00 87.06 84 SER A O 1
ATOM 656 N N . ILE A 1 85 ? 9.998 1.934 -3.296 1.00 84.69 85 ILE A N 1
ATOM 657 C CA . ILE A 1 85 ? 11.309 1.633 -3.901 1.00 84.69 85 ILE A CA 1
ATOM 658 C C . ILE A 1 85 ? 11.134 1.211 -5.348 1.00 84.69 85 ILE A C 1
ATOM 660 O O . ILE A 1 85 ? 11.719 1.831 -6.231 1.00 84.69 85 ILE A O 1
ATOM 664 N N . ASN A 1 86 ? 10.275 0.216 -5.595 1.00 83.94 86 ASN A N 1
ATOM 665 C CA . ASN A 1 86 ? 9.982 -0.222 -6.958 1.00 83.94 86 ASN A 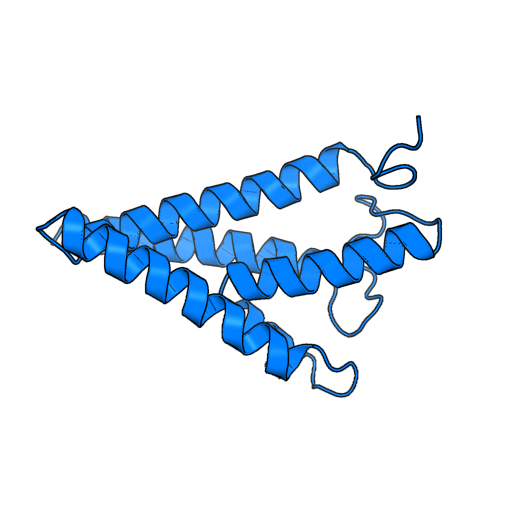CA 1
ATOM 666 C C . ASN A 1 86 ? 9.517 0.964 -7.814 1.00 83.94 86 ASN A C 1
ATOM 668 O O . ASN A 1 86 ? 9.967 1.128 -8.943 1.00 83.94 86 ASN A O 1
ATOM 672 N N . PHE A 1 87 ? 8.653 1.821 -7.264 1.00 85.94 87 PHE A N 1
ATOM 673 C CA . PHE A 1 87 ? 8.222 3.051 -7.917 1.00 85.94 87 PHE A CA 1
ATOM 674 C C . PHE A 1 87 ? 9.407 3.961 -8.282 1.00 85.94 87 PHE A C 1
ATOM 676 O O . PHE A 1 87 ? 9.508 4.407 -9.426 1.00 85.94 87 PHE A O 1
ATOM 683 N N . ALA A 1 88 ? 10.316 4.217 -7.337 1.00 85.25 88 ALA A N 1
ATOM 684 C CA . ALA A 1 88 ? 11.500 5.039 -7.572 1.00 85.25 88 ALA A CA 1
ATOM 685 C C . ALA A 1 88 ? 12.416 4.439 -8.650 1.00 85.25 88 ALA A C 1
ATOM 687 O O . ALA A 1 88 ? 12.949 5.182 -9.474 1.00 85.25 88 ALA A O 1
ATOM 688 N N . ASP A 1 89 ? 12.562 3.117 -8.693 1.00 85.12 89 ASP A N 1
ATOM 689 C CA . ASP A 1 89 ? 13.382 2.436 -9.697 1.00 85.12 89 ASP A CA 1
ATOM 690 C C . ASP A 1 89 ? 12.765 2.519 -11.096 1.00 85.12 89 ASP A C 1
ATOM 692 O O . ASP A 1 89 ? 13.468 2.819 -12.063 1.00 85.12 89 ASP A O 1
ATOM 696 N N . TYR A 1 90 ? 11.441 2.373 -11.209 1.00 85.56 90 TYR A N 1
ATOM 697 C CA . TYR A 1 90 ? 10.721 2.585 -12.469 1.00 85.56 90 TYR A CA 1
ATOM 698 C C . TYR A 1 90 ? 10.876 4.011 -13.004 1.00 85.56 90 TYR A C 1
ATOM 700 O O . TYR A 1 90 ? 11.032 4.210 -14.215 1.00 85.56 90 TYR A O 1
ATOM 708 N N . GLU A 1 91 ? 10.847 5.005 -12.118 1.00 86.44 91 GLU A N 1
ATOM 709 C CA . GLU A 1 91 ? 11.015 6.409 -12.488 1.00 86.44 91 GLU A CA 1
ATOM 710 C C . GLU A 1 91 ? 12.475 6.721 -12.881 1.00 86.44 91 GLU A C 1
ATOM 712 O O . GLU A 1 91 ? 12.711 7.404 -13.883 1.00 86.44 91 GLU A O 1
ATOM 717 N N . ARG A 1 92 ? 13.459 6.152 -12.162 1.00 84.50 92 ARG A N 1
ATOM 718 C CA . ARG A 1 92 ? 14.898 6.240 -12.492 1.00 84.50 92 ARG A CA 1
ATOM 719 C C . ARG A 1 92 ? 15.237 5.585 -13.827 1.00 84.50 92 ARG A C 1
ATOM 721 O O . ARG A 1 92 ? 16.082 6.101 -14.550 1.00 84.50 92 ARG A O 1
ATOM 728 N N . ALA A 1 93 ? 14.565 4.490 -14.171 1.00 84.88 93 ALA A N 1
ATOM 729 C CA . ALA A 1 93 ? 14.738 3.794 -15.443 1.00 84.88 93 ALA A CA 1
ATOM 730 C C . ALA A 1 93 ? 14.059 4.502 -16.635 1.00 84.88 93 ALA A C 1
ATOM 732 O O . ALA A 1 93 ? 14.088 3.977 -17.746 1.00 84.88 93 ALA A O 1
ATOM 733 N N . HIS A 1 94 ? 13.415 5.659 -16.426 1.00 84.31 94 HIS A N 1
ATOM 734 C CA . HIS A 1 94 ? 12.638 6.393 -17.439 1.00 84.31 94 HIS A CA 1
ATOM 735 C C . HIS A 1 94 ? 11.473 5.599 -18.063 1.00 84.31 94 HIS A C 1
ATOM 737 O O . HIS A 1 94 ? 10.923 6.002 -19.087 1.00 84.31 94 HIS A O 1
ATOM 743 N N . VAL A 1 95 ? 11.072 4.484 -17.444 1.00 85.44 95 VAL A N 1
ATOM 744 C CA . VAL A 1 95 ? 9.911 3.684 -17.865 1.00 85.44 95 VAL A CA 1
ATOM 745 C C . VAL A 1 95 ? 8.639 4.234 -17.224 1.00 85.44 95 VAL A C 1
ATOM 747 O O . VAL A 1 95 ? 7.602 4.327 -17.882 1.00 85.44 95 VAL A O 1
ATOM 750 N N . GLY A 1 96 ? 8.738 4.613 -15.946 1.00 84.50 96 GLY A N 1
ATOM 751 C CA . GLY A 1 96 ? 7.609 5.026 -15.128 1.00 84.50 96 GLY A CA 1
ATOM 752 C C . GLY A 1 96 ? 6.661 3.876 -14.794 1.00 84.50 96 GLY A C 1
ATOM 753 O O . GLY A 1 96 ? 6.674 2.795 -15.395 1.00 84.50 96 GLY A O 1
ATOM 754 N N . LEU A 1 97 ? 5.819 4.108 -13.796 1.00 85.88 97 LEU A N 1
ATOM 755 C CA . LEU A 1 97 ? 4.865 3.124 -13.326 1.00 85.88 97 LEU A CA 1
ATOM 756 C C . LEU A 1 97 ? 3.542 3.264 -14.090 1.00 85.88 97 LEU A C 1
ATOM 758 O O . LEU A 1 97 ? 2.864 4.288 -14.013 1.00 85.88 97 LEU A O 1
ATOM 762 N N . ARG A 1 98 ? 3.187 2.229 -14.856 1.00 87.38 98 ARG A N 1
ATOM 763 C CA . ARG A 1 98 ? 2.006 2.191 -15.735 1.00 87.38 98 ARG A CA 1
ATOM 764 C C . ARG A 1 98 ? 1.188 0.941 -15.465 1.00 87.38 98 ARG A C 1
ATOM 766 O O . ARG A 1 98 ? 1.764 -0.099 -15.153 1.00 87.38 98 ARG A O 1
ATOM 773 N N . TRP A 1 99 ? -0.130 0.997 -15.669 1.00 85.88 99 TRP A N 1
ATOM 774 C CA . TRP A 1 99 ? -1.028 -0.161 -15.496 1.00 85.88 99 TRP A CA 1
ATOM 775 C C . TRP A 1 99 ? -0.586 -1.393 -16.295 1.00 85.88 99 TRP A C 1
ATOM 777 O O . TRP A 1 99 ? -0.747 -2.518 -15.840 1.00 85.88 99 TRP A O 1
ATOM 787 N N . SER A 1 100 ? 0.030 -1.181 -17.459 1.00 85.25 100 SER A N 1
ATOM 788 C CA . SER A 1 100 ? 0.561 -2.240 -18.319 1.00 85.25 100 SER A CA 1
ATOM 789 C C . SER A 1 100 ? 1.900 -2.827 -17.855 1.00 85.25 100 SER A C 1
ATOM 791 O O . SER A 1 100 ? 2.482 -3.633 -18.569 1.00 85.25 100 SER A O 1
ATOM 793 N N . ASN A 1 101 ? 2.476 -2.355 -16.749 1.00 84.62 101 ASN A N 1
ATOM 794 C CA . ASN A 1 101 ? 3.808 -2.773 -16.309 1.00 84.62 101 ASN A CA 1
ATOM 795 C C . ASN A 1 101 ? 3.899 -3.043 -14.800 1.00 84.62 101 ASN A C 1
ATOM 797 O O . ASN A 1 101 ? 4.919 -3.537 -14.336 1.00 84.62 101 ASN A O 1
ATOM 801 N N . ILE A 1 102 ? 2.830 -2.793 -14.033 1.00 83.44 102 ILE A N 1
ATOM 802 C CA . ILE A 1 102 ? 2.781 -3.022 -12.575 1.00 83.44 102 ILE A CA 1
ATOM 803 C C . ILE A 1 102 ? 3.038 -4.478 -12.155 1.00 83.44 102 ILE A C 1
ATOM 805 O O . ILE A 1 102 ? 3.357 -4.743 -10.996 1.00 83.44 102 ILE A O 1
ATOM 809 N N . TRP A 1 103 ? 2.882 -5.427 -13.080 1.00 80.31 103 TRP A N 1
ATOM 810 C CA . TRP A 1 103 ? 3.157 -6.842 -12.844 1.00 80.31 103 TRP A CA 1
ATOM 811 C C . TRP A 1 103 ? 4.632 -7.212 -13.007 1.00 80.31 103 TRP A C 1
ATOM 813 O O . TRP A 1 103 ? 5.025 -8.282 -12.547 1.00 80.31 103 TRP A O 1
ATOM 823 N N . ARG A 1 104 ? 5.449 -6.383 -13.671 1.00 74.69 104 ARG A N 1
ATOM 824 C CA . ARG A 1 104 ? 6.882 -6.656 -13.800 1.00 74.69 104 ARG A CA 1
ATOM 825 C C . ARG A 1 104 ? 7.578 -6.307 -12.484 1.00 74.69 104 ARG A C 1
ATOM 827 O O . ARG A 1 104 ? 7.405 -5.214 -11.943 1.00 74.69 104 ARG A O 1
ATOM 834 N N . GLY A 1 105 ? 8.358 -7.244 -11.962 1.00 67.00 105 GLY A N 1
ATOM 835 C CA . GLY A 1 105 ? 9.218 -7.013 -10.805 1.00 67.00 105 GLY A CA 1
ATOM 836 C C . GLY A 1 105 ? 10.481 -6.277 -11.228 1.00 67.00 105 GLY A C 1
ATOM 837 O O . GLY A 1 105 ? 11.069 -6.633 -12.247 1.00 67.00 105 GLY A O 1
ATOM 838 N N . SER A 1 106 ? 10.880 -5.260 -10.463 1.00 64.06 106 SER A N 1
ATOM 839 C CA . SER A 1 106 ? 12.136 -4.529 -10.685 1.00 64.06 106 SER A CA 1
ATOM 840 C C . SER A 1 106 ? 13.189 -4.919 -9.644 1.00 64.06 106 SER A C 1
ATOM 842 O O . SER A 1 106 ? 14.316 -5.217 -10.014 1.00 64.06 106 SER A O 1
ATOM 844 N N . SER A 1 107 ? 12.808 -5.007 -8.361 1.00 61.50 107 SER A N 1
ATOM 845 C CA . SER A 1 107 ? 13.737 -5.297 -7.255 1.00 61.50 107 SER A CA 1
ATOM 846 C C . SER A 1 107 ? 13.137 -6.314 -6.256 1.00 61.50 107 SER A C 1
ATOM 848 O O . SER A 1 107 ? 12.752 -6.026 -5.122 1.00 61.50 107 SER A O 1
ATOM 850 N N . GLY A 1 108 ? 12.950 -7.554 -6.724 1.00 61.88 108 GLY A N 1
ATOM 851 C CA . GLY A 1 108 ? 12.555 -8.709 -5.896 1.00 61.88 108 GLY A CA 1
ATOM 852 C C . GLY A 1 108 ? 11.075 -8.822 -5.483 1.00 61.88 108 GLY A C 1
ATOM 853 O O . GLY A 1 108 ? 10.676 -9.884 -5.007 1.00 61.88 108 GLY A O 1
ATOM 854 N N . VAL A 1 109 ? 10.241 -7.792 -5.688 1.00 67.62 109 VAL A N 1
ATOM 855 C CA . VAL A 1 109 ? 8.771 -7.841 -5.501 1.00 67.62 109 VAL A CA 1
ATOM 856 C C . VAL A 1 109 ? 8.074 -7.080 -6.624 1.00 67.62 109 VAL A C 1
ATOM 858 O O . VAL A 1 109 ? 8.552 -6.038 -7.064 1.00 67.62 109 VAL A O 1
ATOM 861 N N . ASN A 1 110 ? 6.927 -7.583 -7.079 1.00 83.19 110 ASN A N 1
ATOM 862 C CA . ASN A 1 110 ? 6.099 -6.893 -8.066 1.00 83.19 110 ASN A CA 1
ATOM 863 C C . ASN A 1 110 ? 5.298 -5.774 -7.392 1.00 83.19 110 ASN A C 1
ATOM 865 O O . ASN A 1 110 ? 4.673 -6.001 -6.356 1.00 83.19 110 ASN A O 1
ATOM 869 N N . PHE A 1 111 ? 5.212 -4.603 -8.024 1.00 85.94 111 PHE A N 1
ATOM 870 C CA . PHE A 1 111 ? 4.399 -3.496 -7.508 1.00 85.94 111 PHE A CA 1
ATOM 871 C C . PHE A 1 111 ? 2.928 -3.899 -7.307 1.00 85.94 111 PHE A C 1
ATOM 873 O O . PHE A 1 111 ? 2.305 -3.532 -6.311 1.00 85.94 111 PHE A O 1
ATOM 880 N N . LEU A 1 112 ? 2.392 -4.723 -8.215 1.00 86.69 112 LEU A N 1
ATOM 881 C CA . LEU A 1 112 ? 1.049 -5.289 -8.098 1.00 86.69 112 LEU A CA 1
ATOM 882 C C . LEU A 1 112 ? 0.850 -6.077 -6.794 1.00 86.69 112 LEU A C 1
ATOM 884 O O . LEU A 1 112 ? -0.215 -5.984 -6.196 1.00 86.69 112 LEU A O 1
ATOM 888 N N . VAL A 1 113 ? 1.859 -6.827 -6.341 1.00 85.19 113 VAL A N 1
ATOM 889 C CA . VAL A 1 113 ? 1.772 -7.607 -5.097 1.00 85.19 113 VAL A CA 1
ATOM 890 C C . VAL A 1 113 ? 1.666 -6.671 -3.899 1.00 85.19 113 VAL A C 1
ATOM 892 O O . VAL A 1 113 ? 0.797 -6.880 -3.062 1.00 85.19 113 VAL A O 1
ATOM 895 N N . CYS A 1 114 ? 2.461 -5.597 -3.851 1.00 86.75 114 CYS A N 1
ATOM 896 C CA . CYS A 1 114 ? 2.340 -4.579 -2.804 1.00 86.75 114 CYS A CA 1
ATOM 897 C C . CYS A 1 114 ? 0.939 -3.945 -2.795 1.00 86.75 114 CYS A C 1
ATOM 899 O O . CYS A 1 114 ? 0.334 -3.803 -1.737 1.00 86.75 114 CYS A O 1
ATOM 901 N N . LEU A 1 115 ? 0.398 -3.607 -3.970 1.00 89.12 115 LEU A N 1
ATOM 902 C CA . LEU A 1 115 ? -0.929 -2.997 -4.092 1.00 89.12 115 LEU A CA 1
ATOM 903 C C . LEU A 1 115 ? -2.050 -3.946 -3.647 1.00 89.12 115 LEU A C 1
ATOM 905 O O . LEU A 1 115 ? -2.934 -3.539 -2.895 1.00 89.12 115 LEU A O 1
ATOM 909 N N . LEU A 1 116 ? -1.994 -5.212 -4.071 1.00 89.38 116 LEU A N 1
ATOM 910 C CA . LEU A 1 116 ? -2.949 -6.237 -3.650 1.00 89.38 116 LEU A CA 1
ATOM 911 C C . LEU A 1 116 ? -2.861 -6.515 -2.150 1.00 89.38 116 LEU A C 1
ATOM 913 O O . LEU A 1 116 ? -3.897 -6.696 -1.518 1.00 89.38 116 LEU A O 1
ATOM 917 N N . MET A 1 117 ? -1.655 -6.505 -1.581 1.00 87.31 117 MET A N 1
ATOM 918 C CA . MET A 1 117 ? -1.463 -6.747 -0.155 1.00 87.31 117 MET A CA 1
ATOM 919 C C . MET A 1 117 ? -2.087 -5.640 0.696 1.00 87.31 117 MET A C 1
ATOM 921 O O . MET A 1 117 ? -2.856 -5.933 1.600 1.00 87.31 117 MET A O 1
ATOM 925 N N . MET A 1 118 ? -1.877 -4.369 0.338 1.00 90.31 118 MET A N 1
ATOM 926 C CA . MET A 1 118 ? -2.523 -3.252 1.043 1.00 90.31 118 MET A CA 1
ATOM 927 C C . MET A 1 118 ? -4.056 -3.293 0.927 1.00 90.31 118 MET A C 1
ATOM 929 O O . MET A 1 118 ? -4.771 -2.937 1.867 1.00 90.31 118 MET A O 1
ATOM 933 N N . LEU A 1 119 ? -4.582 -3.737 -0.219 1.00 90.94 119 LEU A N 1
ATOM 934 C CA . LEU A 1 119 ? -6.023 -3.915 -0.408 1.00 90.94 119 LEU A CA 1
ATOM 935 C C . LEU A 1 119 ? -6.553 -5.063 0.464 1.00 90.94 119 LEU A C 1
ATOM 937 O O . LEU A 1 119 ? -7.592 -4.918 1.108 1.00 90.94 119 LEU A O 1
ATOM 941 N N . PHE A 1 120 ? -5.818 -6.172 0.532 1.00 89.44 120 PHE A N 1
ATOM 942 C CA . PHE A 1 120 ? -6.131 -7.290 1.413 1.00 89.44 120 PHE A CA 1
ATOM 943 C C . PHE A 1 120 ? -6.117 -6.872 2.889 1.00 89.44 120 PHE A C 1
ATOM 945 O O . PHE A 1 120 ? -7.100 -7.115 3.586 1.00 89.44 120 PHE A O 1
ATOM 952 N N . ASP A 1 121 ? -5.085 -6.156 3.338 1.00 88.25 121 ASP A N 1
ATOM 953 C CA . ASP A 1 121 ? -4.986 -5.622 4.701 1.00 88.25 121 ASP A CA 1
ATOM 954 C C . ASP A 1 121 ? -6.185 -4.731 5.036 1.00 88.25 121 ASP A C 1
ATOM 956 O O . ASP A 1 121 ? -6.803 -4.875 6.088 1.00 88.25 121 ASP A O 1
ATOM 960 N N . THR A 1 122 ? -6.580 -3.861 4.102 1.00 90.44 122 THR A N 1
ATOM 961 C CA . THR A 1 122 ? -7.758 -2.996 4.252 1.00 90.44 122 THR A CA 1
ATOM 962 C C . THR A 1 122 ? -9.027 -3.811 4.510 1.00 90.44 122 THR A C 1
ATOM 964 O O . THR A 1 122 ? -9.798 -3.486 5.415 1.00 90.44 122 THR A O 1
ATOM 967 N N . LEU A 1 123 ? -9.250 -4.875 3.731 1.00 91.56 123 LEU A N 1
ATOM 968 C CA . LEU A 1 123 ? -10.406 -5.757 3.897 1.00 91.56 123 LEU A CA 1
ATOM 969 C C . LEU A 1 123 ? -10.346 -6.513 5.224 1.00 91.56 123 LEU A C 1
ATOM 971 O O . LEU A 1 123 ? -11.353 -6.577 5.926 1.00 91.56 123 LEU A O 1
ATOM 975 N N . VAL A 1 124 ? -9.179 -7.045 5.591 1.00 89.44 124 VAL A N 1
ATOM 976 C CA . VAL A 1 124 ? -8.983 -7.758 6.858 1.00 89.44 124 VAL A CA 1
ATOM 977 C C . VAL A 1 124 ? -9.252 -6.830 8.041 1.00 89.44 124 VAL A C 1
ATOM 979 O O . VAL A 1 124 ? -10.050 -7.178 8.908 1.00 89.44 124 VAL A O 1
ATOM 982 N N . TYR A 1 125 ? -8.666 -5.631 8.065 1.00 89.38 125 TYR A N 1
ATOM 983 C CA . TYR A 1 125 ? -8.883 -4.661 9.142 1.00 89.38 125 TYR A CA 1
ATOM 984 C C . TYR A 1 125 ? -10.349 -4.229 9.231 1.00 89.38 125 TYR A C 1
ATOM 986 O O . TYR A 1 125 ? -10.885 -4.116 10.332 1.00 89.38 125 TYR A O 1
ATOM 994 N N . CYS A 1 126 ? -11.020 -4.056 8.090 1.00 89.75 126 CYS A N 1
ATOM 995 C 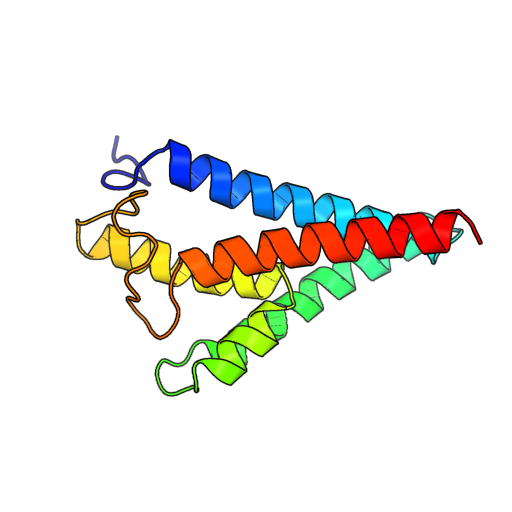CA . CYS A 1 126 ? -12.442 -3.731 8.047 1.00 89.75 126 CYS A CA 1
ATOM 996 C C . CYS A 1 126 ? -13.309 -4.870 8.610 1.00 89.75 126 CYS A C 1
ATOM 998 O O . CYS A 1 126 ? -14.126 -4.635 9.497 1.00 89.75 126 CYS A O 1
ATOM 1000 N N . VAL A 1 127 ? -13.112 -6.109 8.145 1.00 90.25 127 VAL A N 1
ATOM 1001 C CA . VAL A 1 127 ? -13.893 -7.278 8.588 1.00 90.25 127 VAL A CA 1
ATOM 1002 C C . VAL A 1 127 ? -13.679 -7.552 10.073 1.00 90.25 127 VAL A C 1
ATOM 1004 O O . VAL A 1 127 ? -14.652 -7.742 10.801 1.00 90.25 127 VAL A O 1
ATOM 1007 N N . VAL A 1 128 ? -12.426 -7.540 10.534 1.00 88.62 128 VAL A N 1
ATOM 1008 C CA . VAL A 1 128 ? -12.104 -7.771 11.947 1.00 88.62 128 VAL A CA 1
ATOM 1009 C C . VAL A 1 128 ? -12.647 -6.631 12.811 1.00 88.62 128 VAL A C 1
ATOM 1011 O O . VAL A 1 128 ? -13.249 -6.902 13.846 1.00 88.62 128 VAL A O 1
ATOM 1014 N N . GLY A 1 129 ? -12.520 -5.375 12.370 1.00 88.12 129 GLY A N 1
ATOM 1015 C CA . GLY A 1 129 ? -13.081 -4.225 13.081 1.00 88.12 129 GLY A CA 1
ATOM 1016 C C . GLY A 1 129 ? -14.600 -4.327 13.222 1.00 88.12 129 GLY A C 1
ATOM 1017 O O . GLY A 1 129 ? -15.124 -4.220 14.324 1.00 88.12 129 GLY A O 1
ATOM 1018 N N . LEU A 1 130 ? -15.316 -4.636 12.136 1.00 89.31 130 LEU A N 1
ATOM 1019 C CA . LEU A 1 130 ? -16.774 -4.807 12.163 1.00 89.31 130 LEU A CA 1
ATOM 1020 C C . LEU A 1 130 ? -17.233 -6.008 13.001 1.00 89.31 130 LEU A C 1
ATOM 1022 O O . LEU A 1 130 ? -18.340 -5.990 13.537 1.00 89.31 130 LEU A O 1
ATOM 1026 N N . TYR A 1 131 ? -16.424 -7.065 13.075 1.00 88.56 131 TYR A N 1
ATOM 1027 C CA . TYR A 1 131 ? -16.710 -8.224 13.919 1.00 88.56 131 TYR A CA 1
ATOM 1028 C C . TYR A 1 131 ? -16.581 -7.880 15.409 1.00 88.56 131 TYR A C 1
ATOM 1030 O O . TYR A 1 131 ? -17.437 -8.258 16.209 1.00 88.56 131 TYR A O 1
ATOM 1038 N N . LEU A 1 132 ? -15.539 -7.131 15.771 1.00 86.00 132 LEU A N 1
ATOM 1039 C CA . LEU A 1 132 ? -15.273 -6.735 17.153 1.00 86.00 132 LEU A CA 1
ATOM 1040 C C . LEU A 1 132 ? -16.202 -5.625 17.644 1.00 86.00 132 LEU A C 1
ATOM 1042 O O . LEU A 1 132 ? -16.599 -5.663 18.797 1.00 86.00 132 LEU A O 1
ATOM 1046 N N . ASP A 1 133 ? -16.589 -4.686 16.781 1.00 82.69 133 ASP A N 1
ATOM 1047 C CA . ASP A 1 133 ? -17.548 -3.621 17.115 1.00 82.69 133 ASP A CA 1
ATOM 1048 C C . ASP A 1 133 ? -18.953 -4.167 17.439 1.00 82.69 133 ASP A C 1
ATOM 1050 O O . ASP A 1 133 ? -19.719 -3.558 18.180 1.00 82.69 133 ASP A O 1
ATOM 1054 N N . LYS A 1 134 ? -19.298 -5.339 16.889 1.00 66.56 134 LYS A N 1
ATOM 1055 C CA . LYS A 1 134 ? -20.580 -6.018 17.133 1.00 66.56 134 LYS A CA 1
ATOM 1056 C C . LYS A 1 134 ? -20.606 -6.907 18.379 1.00 66.56 134 LYS A C 1
ATOM 1058 O O . LYS A 1 134 ? -21.687 -7.401 18.703 1.00 66.56 134 LYS A O 1
ATOM 1063 N N . SER A 1 135 ? -19.458 -7.167 19.008 1.00 54.69 135 SER A N 1
ATOM 1064 C CA . SER A 1 135 ? -19.334 -8.035 20.192 1.00 54.69 135 SER A CA 1
ATOM 1065 C C . SER A 1 135 ? -19.387 -7.215 21.475 1.00 54.69 135 SER A C 1
ATOM 1067 O O . SER A 1 135 ? -20.068 -7.667 22.421 1.00 54.69 135 SER A O 1
#

Foldseek 3Di:
DDDPQPQADVVVVVLLVVLLVLLLVLLLLLLCLVDPDPVVSVVVSVVLLVVLCVLLVVQVDLPDALVSLLVSLLSLSSLSVNLVVQQVVCVVVSNGHDPVPQQDDDRNDRNVSSSVSSNVSSVVSNVSSVVSNVD

pLDDT: mean 81.33, std 9.37, range [43.44, 93.88]